Protein AF-A0A7S0QNX7-F1 (afdb_monomer_lite)

pLDDT: mean 70.27, std 17.45, range [34.09, 89.62]

Secondary structure (DSSP, 8-state):
-----------------TT-EEEEEEEEESS--GGGGGSHHHHHHHHHHHHHHHHHHHTS-GGGEEEEEEETTTTEEEEEEEEPHHHHHTTHHHHHHHHHHH-HHHHTTT-HHHHTT-EEEEEEEEEEPPP------PPP---PPP-

Radius of gyration: 21.84 Å; chains: 1; bounding box: 41×68×45 Å

Organism: NCBI:txid1411642

Foldseek 3Di:
DDDDDDDDDDPPCPDPLQWKKKKKKKWFFQQDAVVQCVPVVSVVVVLQLLLVLLCVLLVHDSVQKDFPDFDHPGGITIIMGIDRNVSVVVVSSVVSQVCQQPPVLVSNPVPPVRNSRDRDHMHIDMDTDDRPDDDPPDDDDDDDDDD

Sequence (147 aa):
SWTASPTTAAPTMIPASIDDVAVVSDIRFVGLEFSRLSDPDFEATFRDNFRTAMAAAAGVFEGRVTITRIYEGSVVVTSMVRFAAANDAAGMGADFLAKLNSNPVGIFSSSSALLQYKPIEAFGFTTTAPTAVSPTTAAPTTVSPTT

Structure (mmCIF, N/CA/C/O backbone):
data_AF-A0A7S0QNX7-F1
#
_entry.id   AF-A0A7S0QNX7-F1
#
loop_
_atom_site.group_PDB
_atom_site.id
_atom_site.type_symbol
_atom_site.label_atom_id
_atom_site.label_alt_id
_atom_site.label_comp_id
_atom_site.label_asym_id
_atom_site.label_entity_id
_atom_site.label_seq_id
_atom_site.pdbx_PDB_ins_code
_atom_site.Cartn_x
_atom_site.Cartn_y
_atom_site.Cartn_z
_atom_site.occupancy
_atom_site.B_iso_or_equiv
_atom_site.auth_seq_id
_atom_site.auth_comp_id
_atom_site.auth_asym_id
_atom_site.auth_atom_id
_atom_site.pdbx_PDB_model_num
ATOM 1 N N . SER A 1 1 ? 24.310 51.890 -14.823 1.00 41.31 1 SER A N 1
ATOM 2 C CA . SER A 1 1 ? 23.013 51.437 -15.365 1.00 41.31 1 SER A CA 1
ATOM 3 C C . SER A 1 1 ? 23.070 49.927 -15.521 1.00 41.31 1 SER A C 1
ATOM 5 O O . SER A 1 1 ? 23.801 49.446 -16.372 1.00 41.31 1 SER A O 1
ATOM 7 N N . TRP A 1 2 ? 22.410 49.178 -14.636 1.00 38.53 2 TRP A N 1
ATOM 8 C CA . TRP A 1 2 ? 22.350 47.710 -14.680 1.00 38.53 2 TRP A CA 1
ATOM 9 C C . TRP A 1 2 ? 20.984 47.301 -15.238 1.00 38.53 2 TRP A C 1
ATOM 11 O O . TRP A 1 2 ? 19.968 47.513 -14.583 1.00 38.53 2 TRP A O 1
ATOM 21 N N . THR A 1 3 ? 20.947 46.762 -16.453 1.00 46.06 3 THR A N 1
ATOM 22 C CA . THR A 1 3 ? 19.748 46.155 -17.043 1.00 46.06 3 THR A CA 1
ATOM 23 C C . THR A 1 3 ? 19.737 44.669 -16.694 1.00 46.06 3 THR A C 1
ATOM 25 O O . THR A 1 3 ? 20.564 43.902 -17.182 1.00 46.06 3 THR A O 1
ATOM 28 N N . ALA A 1 4 ? 18.818 44.259 -15.817 1.00 44.59 4 ALA A N 1
ATOM 29 C CA . ALA A 1 4 ? 18.571 42.850 -15.533 1.00 44.59 4 ALA A CA 1
ATOM 30 C C . ALA A 1 4 ? 17.948 42.185 -16.772 1.00 44.59 4 ALA A C 1
ATOM 32 O O . ALA A 1 4 ? 16.943 42.663 -17.297 1.00 44.59 4 ALA A O 1
ATOM 33 N N . SER A 1 5 ? 18.558 41.101 -17.254 1.00 46.69 5 SER A N 1
ATOM 34 C CA . SER A 1 5 ? 17.969 40.271 -18.310 1.00 46.69 5 SER A CA 1
ATOM 35 C C . SER A 1 5 ? 16.759 39.512 -17.751 1.00 46.69 5 SER A C 1
ATOM 37 O O . SER A 1 5 ? 16.836 39.033 -16.617 1.00 46.69 5 SER A O 1
ATOM 39 N N . PRO A 1 6 ? 15.651 39.371 -18.499 1.00 45.19 6 PRO A N 1
ATOM 40 C CA . PRO A 1 6 ? 14.529 38.560 -18.052 1.00 45.19 6 PRO A CA 1
ATOM 41 C C . PRO A 1 6 ? 14.950 37.085 -18.013 1.00 45.19 6 PRO A C 1
ATOM 43 O O . PRO A 1 6 ? 15.157 36.452 -19.049 1.00 45.19 6 PRO A O 1
ATOM 46 N N . THR A 1 7 ? 15.085 36.525 -16.811 1.00 46.59 7 THR A N 1
ATOM 47 C CA . THR A 1 7 ? 15.240 35.079 -16.633 1.00 46.59 7 THR A CA 1
ATOM 48 C C . THR A 1 7 ? 13.920 34.419 -17.010 1.00 46.59 7 THR A C 1
ATOM 50 O O . THR A 1 7 ? 12.925 34.546 -16.300 1.00 46.59 7 THR A O 1
ATOM 53 N N . THR A 1 8 ? 13.902 33.719 -18.143 1.00 46.97 8 THR A N 1
ATOM 54 C CA . THR A 1 8 ? 12.795 32.825 -18.492 1.00 46.97 8 THR A CA 1
ATOM 55 C C . THR A 1 8 ? 12.782 31.699 -17.464 1.00 46.97 8 THR A C 1
ATOM 57 O O . THR A 1 8 ? 13.751 30.946 -17.366 1.00 46.97 8 THR A O 1
ATOM 60 N N . ALA A 1 9 ? 11.718 31.600 -16.663 1.00 47.00 9 ALA A N 1
ATOM 61 C CA . ALA A 1 9 ? 11.513 30.440 -15.807 1.00 47.00 9 ALA A CA 1
ATOM 62 C C . ALA A 1 9 ? 11.418 29.209 -16.716 1.00 47.00 9 ALA A C 1
ATOM 64 O O . ALA A 1 9 ? 10.524 29.127 -17.560 1.00 47.00 9 ALA A O 1
ATOM 65 N N . ALA A 1 10 ? 12.371 28.284 -16.587 1.00 40.75 10 ALA A N 1
ATOM 66 C CA . ALA A 1 10 ? 12.286 27.005 -17.271 1.00 40.75 10 ALA A CA 1
ATOM 67 C C . ALA A 1 10 ? 10.950 26.349 -16.885 1.00 40.75 10 ALA A C 1
ATOM 69 O O . ALA A 1 10 ? 10.590 26.391 -15.702 1.00 40.75 10 ALA A O 1
ATOM 70 N N . PRO A 1 11 ? 10.199 25.771 -17.839 1.00 41.56 11 PRO A N 1
ATOM 71 C CA . PRO A 1 11 ? 8.987 25.047 -17.500 1.00 41.56 11 PRO A CA 1
ATOM 72 C C . PRO A 1 11 ? 9.353 23.993 -16.459 1.00 41.56 11 PRO A C 1
ATOM 74 O O . PRO A 1 11 ? 10.237 23.163 -16.683 1.00 41.56 11 PRO A O 1
ATOM 77 N N . THR A 1 12 ? 8.713 24.055 -15.291 1.00 39.38 12 THR A N 1
ATOM 78 C CA . THR A 1 12 ? 8.809 22.981 -14.311 1.00 39.38 12 THR A CA 1
ATOM 79 C C . THR A 1 12 ? 8.181 21.764 -14.964 1.00 39.38 12 THR A C 1
ATOM 81 O O . THR A 1 12 ? 6.962 21.660 -15.081 1.00 39.38 12 THR A O 1
ATOM 84 N N . MET A 1 13 ? 9.033 20.879 -15.470 1.00 34.09 13 MET A N 1
ATOM 85 C CA . MET A 1 13 ? 8.628 19.585 -15.977 1.00 34.09 13 MET A CA 1
ATOM 86 C C . MET A 1 13 ? 8.060 18.826 -14.779 1.00 34.09 13 MET A C 1
ATOM 88 O O . MET A 1 13 ? 8.807 18.316 -13.950 1.00 34.09 13 MET A O 1
ATOM 92 N N . ILE A 1 14 ? 6.736 18.822 -14.634 1.00 40.97 14 ILE A N 1
ATOM 93 C CA . ILE A 1 14 ? 6.058 17.840 -13.796 1.00 40.97 14 ILE A CA 1
ATOM 94 C C . ILE A 1 14 ? 6.121 16.563 -14.632 1.00 40.97 14 ILE A C 1
ATOM 96 O O . ILE A 1 14 ? 5.484 16.534 -15.689 1.00 40.97 14 ILE A O 1
ATOM 100 N N . PRO A 1 15 ? 6.914 15.541 -14.263 1.00 38.31 15 PRO A N 1
ATOM 101 C CA . PRO A 1 15 ? 6.904 14.307 -15.021 1.00 38.31 15 PRO A CA 1
ATOM 102 C C . PRO A 1 15 ? 5.501 13.710 -14.909 1.00 38.31 15 PRO A C 1
ATOM 104 O O . PRO A 1 15 ? 5.095 13.211 -13.860 1.00 38.31 15 PRO A O 1
ATOM 107 N N . ALA A 1 16 ? 4.745 13.770 -16.003 1.00 43.62 16 ALA A N 1
ATOM 108 C CA . ALA A 1 16 ? 3.693 12.805 -16.233 1.00 43.62 16 ALA A CA 1
ATOM 109 C C . ALA A 1 16 ? 4.397 11.440 -16.280 1.00 43.62 16 ALA A C 1
ATOM 111 O O . ALA A 1 16 ? 5.204 11.198 -17.175 1.00 43.62 16 ALA A O 1
ATOM 112 N N . SER A 1 17 ? 4.188 10.577 -15.284 1.00 45.25 17 SER A N 1
ATOM 113 C CA . SER A 1 17 ? 4.671 9.193 -15.374 1.00 45.25 17 SER A CA 1
ATOM 114 C C . SER A 1 17 ? 3.754 8.493 -16.381 1.00 45.25 17 SER A C 1
ATOM 116 O O . SER A 1 17 ? 2.614 8.171 -16.057 1.00 45.25 17 SER A O 1
ATOM 118 N N . ILE A 1 18 ? 4.211 8.413 -17.634 1.00 48.31 18 ILE A N 1
ATOM 119 C CA . ILE A 1 18 ? 3.401 8.109 -18.827 1.00 48.31 18 ILE A CA 1
ATOM 120 C C . ILE A 1 18 ? 3.109 6.610 -19.016 1.00 48.31 18 ILE A C 1
ATOM 122 O O . ILE A 1 18 ? 2.217 6.284 -19.785 1.00 48.31 18 ILE A O 1
ATOM 126 N N . ASP A 1 19 ? 3.724 5.699 -18.262 1.00 55.31 19 ASP A N 1
ATOM 127 C CA . ASP A 1 19 ? 3.586 4.251 -18.508 1.00 55.31 19 ASP A CA 1
ATOM 128 C C . ASP A 1 19 ? 3.590 3.426 -17.205 1.00 55.31 19 ASP A C 1
ATOM 130 O O . ASP A 1 19 ? 4.181 2.349 -17.126 1.00 55.31 19 ASP A O 1
ATOM 134 N N . ASP A 1 20 ? 2.986 3.942 -16.133 1.00 67.56 20 ASP A N 1
ATOM 135 C CA . ASP A 1 20 ? 2.915 3.187 -14.880 1.00 67.56 20 ASP A CA 1
ATOM 136 C C . ASP A 1 20 ? 1.804 2.125 -14.941 1.00 67.56 20 ASP A C 1
ATOM 138 O O . ASP A 1 20 ? 0.633 2.443 -15.177 1.00 67.56 20 ASP A O 1
ATOM 142 N N . VAL A 1 21 ? 2.149 0.870 -14.647 1.00 78.44 21 VAL A N 1
ATOM 143 C CA . VAL A 1 21 ? 1.159 -0.182 -14.383 1.00 78.44 21 VAL A CA 1
ATOM 144 C C . VAL A 1 21 ? 0.757 -0.118 -12.919 1.00 78.44 21 VAL A C 1
ATOM 146 O O . VAL A 1 21 ? 1.600 -0.019 -12.025 1.00 78.44 21 VAL A O 1
ATOM 149 N N . ALA A 1 22 ? -0.545 -0.142 -12.660 1.00 83.94 22 ALA A N 1
ATOM 150 C CA . ALA A 1 22 ? -1.084 -0.100 -11.314 1.00 83.94 22 ALA A CA 1
ATOM 151 C C . ALA A 1 22 ? -1.640 -1.470 -10.929 1.00 83.94 22 ALA A C 1
ATOM 153 O O . ALA A 1 22 ? -2.449 -2.047 -11.649 1.00 83.94 22 ALA A O 1
ATOM 154 N N . VAL A 1 23 ? -1.253 -1.972 -9.759 1.00 84.50 23 VAL A N 1
ATOM 155 C CA . VAL A 1 23 ? -1.944 -3.090 -9.111 1.00 84.50 23 VAL A CA 1
ATOM 156 C C . VAL A 1 23 ? -2.855 -2.496 -8.050 1.00 84.50 23 VAL A C 1
ATOM 158 O O . VAL A 1 23 ? -2.382 -1.910 -7.075 1.00 84.50 23 VAL A O 1
ATOM 161 N N . VAL A 1 24 ? -4.163 -2.611 -8.265 1.00 85.56 24 VAL A N 1
ATOM 162 C CA . VAL A 1 24 ? -5.181 -2.244 -7.279 1.00 85.56 24 VAL A CA 1
ATOM 163 C C . VAL A 1 24 ? -5.476 -3.475 -6.442 1.00 85.56 24 VAL A C 1
ATOM 165 O O . VAL A 1 24 ? -5.637 -4.559 -6.999 1.00 85.56 24 VAL A O 1
ATOM 168 N N . SER A 1 25 ? -5.533 -3.319 -5.124 1.00 86.12 25 SER A N 1
ATOM 169 C CA . SER A 1 25 ? -5.834 -4.405 -4.202 1.00 86.12 25 SER A CA 1
ATOM 170 C C . SER A 1 25 ? -6.863 -4.016 -3.151 1.00 86.12 25 SER A C 1
ATOM 172 O O . SER A 1 25 ? -6.820 -2.912 -2.614 1.00 86.12 25 SER A O 1
ATOM 174 N N . ASP A 1 26 ? -7.743 -4.958 -2.824 1.00 87.56 26 ASP A N 1
ATOM 175 C CA . ASP A 1 26 ? -8.611 -4.911 -1.650 1.00 87.56 26 ASP A CA 1
ATOM 176 C C . ASP A 1 26 ? -8.106 -5.925 -0.631 1.00 87.56 26 ASP A C 1
ATOM 178 O O . ASP A 1 26 ? -8.089 -7.121 -0.915 1.00 87.56 26 ASP A O 1
A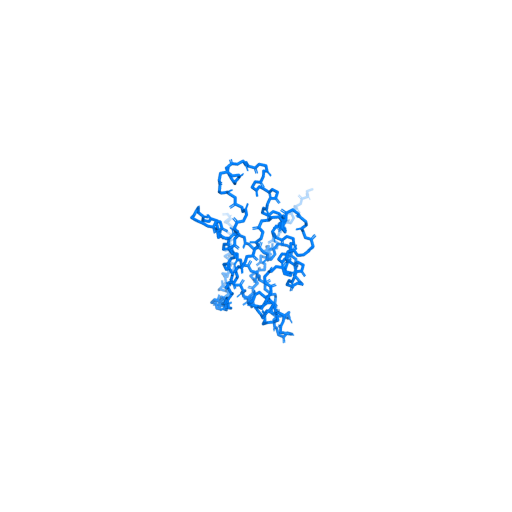TOM 182 N N . ILE A 1 27 ? -7.678 -5.452 0.542 1.00 86.31 27 ILE A N 1
ATOM 183 C CA . ILE A 1 27 ? -7.115 -6.290 1.609 1.00 86.31 27 ILE A CA 1
ATOM 184 C C . ILE A 1 27 ? -8.028 -6.239 2.827 1.00 86.31 27 ILE A C 1
ATOM 186 O O . ILE A 1 27 ? -8.258 -5.172 3.396 1.00 86.31 27 ILE A O 1
ATOM 190 N N . ARG A 1 28 ? -8.528 -7.399 3.249 1.00 84.50 28 ARG A N 1
ATOM 191 C CA . ARG A 1 28 ? -9.420 -7.540 4.399 1.00 84.50 28 ARG A CA 1
ATOM 192 C C . ARG A 1 28 ? -8.643 -7.854 5.673 1.00 84.50 28 ARG A C 1
ATOM 194 O O . ARG A 1 28 ? -7.973 -8.885 5.756 1.00 84.50 28 ARG A O 1
ATOM 201 N N . PHE A 1 29 ? -8.823 -7.019 6.691 1.00 83.31 29 PHE A N 1
ATOM 202 C CA . PHE A 1 29 ? -8.295 -7.217 8.038 1.00 83.31 29 PHE A 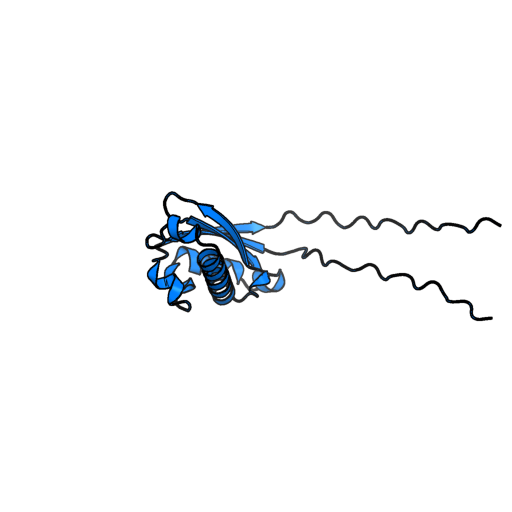CA 1
ATOM 203 C C . PHE A 1 29 ? -9.428 -7.624 8.979 1.00 83.31 29 PHE A C 1
ATOM 205 O O . PHE A 1 29 ? -10.443 -6.940 9.071 1.00 83.31 29 PHE A O 1
ATOM 212 N N . VAL A 1 30 ? -9.265 -8.738 9.691 1.00 77.38 30 VAL A N 1
ATOM 213 C CA . VAL A 1 30 ? -10.317 -9.259 10.590 1.00 77.38 30 VAL A CA 1
ATOM 214 C C . VAL A 1 30 ? -10.069 -8.925 12.053 1.00 77.38 30 VAL A C 1
ATOM 216 O O . VAL A 1 30 ? -11.016 -8.857 12.825 1.00 77.38 30 VAL A O 1
ATOM 219 N N . GLY A 1 31 ? -8.818 -8.689 12.447 1.00 74.75 31 GLY A N 1
ATOM 220 C CA . GLY A 1 31 ? -8.495 -8.235 13.802 1.00 74.75 31 GLY A CA 1
ATOM 221 C C . GLY A 1 31 ? -8.564 -6.716 13.980 1.00 74.75 31 GLY A C 1
ATOM 222 O O . GLY A 1 31 ? -8.393 -6.237 15.098 1.00 74.75 31 GLY A O 1
ATOM 223 N N . LEU A 1 32 ? -8.748 -5.956 12.897 1.00 78.50 32 LEU A N 1
ATOM 224 C CA . LEU A 1 32 ? -8.794 -4.497 12.933 1.00 78.50 32 LEU A CA 1
ATOM 225 C C . LEU A 1 32 ? -10.235 -4.030 13.129 1.00 78.50 32 LEU A C 1
ATOM 227 O O . LEU A 1 32 ? -11.099 -4.312 12.304 1.00 78.50 32 LEU A O 1
ATOM 231 N N . GLU A 1 33 ? -10.487 -3.304 14.212 1.00 79.31 33 GLU A N 1
ATOM 232 C CA . GLU A 1 33 ? -11.779 -2.668 14.463 1.00 79.31 33 GLU A CA 1
ATOM 233 C C . GLU A 1 33 ? -11.800 -1.262 13.862 1.00 79.31 33 GLU A C 1
ATOM 235 O O . GLU A 1 33 ? -10.869 -0.479 14.062 1.00 79.31 33 GLU A O 1
ATOM 240 N N . PHE A 1 34 ? -12.877 -0.913 13.158 1.00 72.38 34 PHE A N 1
ATOM 241 C CA . PHE A 1 34 ? -13.003 0.403 12.527 1.00 72.38 34 PHE A CA 1
ATOM 242 C C . PHE A 1 34 ? -13.022 1.550 13.547 1.00 72.38 34 PHE A C 1
ATOM 244 O O . PHE A 1 34 ? -12.478 2.619 13.291 1.00 72.38 34 PHE A O 1
ATOM 251 N N . SER A 1 35 ? -13.548 1.305 14.748 1.00 78.50 35 SER A N 1
ATOM 252 C CA . SER A 1 35 ? -13.497 2.240 15.877 1.00 78.50 35 SER A CA 1
ATOM 253 C C . SER A 1 35 ? -12.071 2.670 16.235 1.00 78.50 35 SER A C 1
ATOM 255 O O . SER A 1 35 ? -11.875 3.807 16.647 1.00 78.50 35 SER A O 1
ATOM 257 N N . ARG A 1 36 ? -11.052 1.828 16.025 1.00 76.88 36 ARG A N 1
ATOM 258 C CA . ARG A 1 36 ? -9.650 2.226 16.236 1.00 76.88 36 ARG A CA 1
ATOM 259 C C . ARG A 1 36 ? -9.146 3.198 15.180 1.00 76.88 36 ARG A C 1
ATOM 261 O O . ARG A 1 36 ? -8.327 4.045 15.496 1.00 76.88 36 ARG A O 1
ATOM 268 N N . LEU A 1 37 ? -9.657 3.114 13.953 1.00 80.25 37 LEU A N 1
ATOM 269 C CA . LEU A 1 37 ? -9.332 4.057 12.880 1.00 80.25 37 LEU A CA 1
ATOM 270 C C . LEU A 1 37 ? -9.984 5.433 13.081 1.00 80.25 37 LEU A C 1
ATOM 272 O O . LEU A 1 37 ? -9.675 6.350 12.334 1.00 80.25 37 LEU A O 1
ATOM 276 N N . SER A 1 38 ? -10.864 5.589 14.078 1.00 81.06 38 SER A N 1
ATOM 277 C CA . SER A 1 38 ? -11.356 6.910 14.492 1.00 81.06 38 SER A CA 1
ATOM 278 C C . SER A 1 38 ? -10.336 7.701 15.322 1.00 81.06 38 SER A C 1
ATOM 280 O O . SER A 1 38 ? -10.476 8.916 15.454 1.00 81.06 38 SER A O 1
ATOM 282 N N . ASP A 1 39 ? -9.303 7.034 15.851 1.00 85.19 39 ASP A N 1
ATOM 283 C CA . ASP A 1 39 ? -8.150 7.681 16.470 1.00 85.19 39 ASP A CA 1
ATOM 284 C C . ASP A 1 39 ? -7.169 8.113 15.360 1.00 85.19 39 ASP A C 1
ATOM 286 O O . ASP A 1 39 ? -6.648 7.255 14.637 1.00 85.19 39 ASP A O 1
ATOM 290 N N . PRO A 1 40 ? -6.908 9.424 15.199 1.00 83.56 40 PRO A N 1
ATOM 291 C CA . PRO A 1 40 ? -6.084 9.935 14.109 1.00 83.56 40 PRO A CA 1
ATOM 292 C C . PRO A 1 40 ? -4.616 9.500 14.204 1.00 83.56 40 PRO A C 1
ATOM 294 O O . PRO A 1 40 ? -3.981 9.288 13.168 1.00 83.56 40 PRO A O 1
ATOM 297 N N . ASP A 1 41 ? -4.076 9.327 15.414 1.00 87.81 41 ASP A N 1
ATOM 298 C CA . ASP A 1 41 ? -2.683 8.913 15.610 1.00 87.81 41 ASP A CA 1
ATOM 299 C C . ASP A 1 41 ? -2.518 7.439 15.234 1.00 87.81 41 ASP A C 1
ATOM 301 O O . ASP A 1 41 ? -1.553 7.036 14.568 1.00 87.81 41 ASP A O 1
ATOM 305 N N . PHE A 1 42 ? -3.510 6.629 15.607 1.00 86.12 42 PHE A N 1
ATOM 306 C CA . PHE A 1 42 ? -3.581 5.240 15.189 1.00 86.12 42 PHE A CA 1
ATOM 307 C C . PHE A 1 42 ? -3.766 5.111 13.675 1.00 86.12 42 PHE A C 1
ATOM 309 O O . PHE A 1 42 ? -3.046 4.336 13.044 1.00 86.12 42 PHE A O 1
ATOM 316 N N . GLU A 1 43 ? -4.705 5.853 13.078 1.00 85.25 43 GLU A N 1
ATOM 317 C CA . GLU A 1 43 ? -4.977 5.798 11.640 1.00 85.25 43 GLU A CA 1
ATOM 318 C C . GLU A 1 43 ? -3.734 6.178 10.827 1.00 85.25 43 GLU A C 1
ATOM 320 O O . GLU A 1 43 ? -3.377 5.468 9.882 1.00 85.25 43 GLU A O 1
ATOM 325 N N . ALA A 1 44 ? -3.038 7.253 11.209 1.00 85.75 44 ALA A N 1
ATOM 326 C CA . ALA A 1 44 ? -1.800 7.672 10.559 1.00 85.75 44 ALA A CA 1
ATOM 327 C C . ALA A 1 44 ? -0.732 6.572 10.640 1.00 85.75 44 ALA A C 1
ATOM 329 O O . ALA A 1 44 ? -0.202 6.135 9.616 1.00 85.75 44 ALA A O 1
ATOM 330 N N . THR A 1 45 ? -0.504 6.040 11.843 1.00 87.19 45 THR A N 1
ATOM 331 C CA . THR A 1 45 ? 0.460 4.957 12.077 1.00 87.19 45 THR A CA 1
ATOM 332 C C . THR A 1 45 ? 0.104 3.697 11.286 1.00 87.19 45 THR A C 1
ATOM 334 O O . THR A 1 45 ? 0.978 3.032 10.728 1.00 87.19 45 THR A O 1
ATOM 337 N N . PHE A 1 46 ? -1.181 3.350 11.209 1.00 87.56 46 PHE A N 1
ATOM 338 C CA . PHE A 1 46 ? -1.664 2.221 10.424 1.00 87.56 46 PHE A CA 1
ATOM 339 C C . PHE A 1 46 ? -1.392 2.425 8.930 1.00 87.56 46 PHE A C 1
ATOM 341 O O . PHE A 1 46 ? -0.842 1.534 8.281 1.00 87.56 46 PHE A O 1
ATOM 348 N N . ARG A 1 47 ? -1.740 3.599 8.386 1.00 88.06 47 ARG A N 1
ATOM 349 C CA . ARG A 1 47 ? -1.544 3.929 6.968 1.00 88.06 47 ARG A CA 1
ATOM 350 C C . ARG A 1 47 ? -0.073 3.905 6.574 1.00 88.06 47 ARG A C 1
ATOM 352 O O . ARG A 1 47 ? 0.242 3.392 5.502 1.00 88.06 47 ARG A O 1
ATOM 359 N N . ASP A 1 48 ? 0.807 4.417 7.425 1.00 89.44 48 ASP A N 1
ATOM 360 C CA . ASP A 1 48 ? 2.242 4.433 7.151 1.00 89.44 48 ASP A CA 1
ATOM 361 C C . ASP A 1 48 ? 2.822 3.021 7.174 1.00 89.44 48 ASP A C 1
ATOM 363 O O . ASP A 1 48 ? 3.393 2.585 6.177 1.00 89.44 48 ASP A O 1
ATOM 367 N N . ASN A 1 49 ? 2.543 2.238 8.222 1.00 88.56 49 ASN A N 1
ATOM 368 C CA . ASN A 1 49 ? 2.957 0.832 8.272 1.00 88.56 49 ASN A CA 1
ATOM 369 C C . ASN A 1 49 ? 2.434 0.029 7.071 1.00 88.56 49 ASN A C 1
ATOM 371 O O . ASN A 1 49 ? 3.144 -0.823 6.530 1.00 88.56 49 ASN A O 1
ATOM 375 N N . PHE A 1 50 ? 1.194 0.290 6.645 1.00 89.62 50 PHE A N 1
ATOM 376 C CA . PHE A 1 50 ? 0.591 -0.378 5.495 1.00 89.62 50 PHE A CA 1
ATOM 377 C C . PHE A 1 50 ? 1.337 -0.025 4.205 1.00 89.62 50 PHE A C 1
ATOM 379 O O . PHE A 1 50 ? 1.676 -0.920 3.428 1.00 89.62 50 PHE A O 1
ATOM 386 N N . ARG A 1 51 ? 1.631 1.263 3.978 1.00 89.44 51 ARG A N 1
ATOM 387 C CA . ARG A 1 51 ? 2.394 1.716 2.806 1.00 89.44 51 ARG A CA 1
ATOM 388 C C . ARG A 1 51 ? 3.793 1.116 2.784 1.00 89.44 51 ARG A C 1
ATOM 390 O O . ARG A 1 51 ? 4.180 0.594 1.743 1.00 89.44 51 ARG A O 1
ATOM 397 N N . THR A 1 52 ? 4.506 1.129 3.909 1.00 88.62 52 THR A N 1
ATOM 398 C CA . THR A 1 52 ? 5.846 0.538 4.033 1.00 88.62 52 THR A CA 1
ATOM 399 C C . THR A 1 52 ? 5.837 -0.948 3.685 1.00 88.62 52 THR A C 1
ATOM 401 O O . THR A 1 52 ? 6.645 -1.398 2.872 1.00 88.62 52 THR A O 1
ATOM 404 N N . ALA A 1 53 ? 4.895 -1.717 4.240 1.00 88.25 53 ALA A N 1
ATOM 405 C CA . ALA A 1 53 ? 4.788 -3.152 3.974 1.00 88.25 53 ALA A CA 1
ATOM 406 C C . ALA A 1 53 ? 4.481 -3.449 2.495 1.00 88.25 53 ALA A C 1
ATOM 408 O O . ALA A 1 53 ? 5.156 -4.265 1.866 1.00 88.25 53 ALA A O 1
ATOM 409 N N . MET A 1 54 ? 3.513 -2.737 1.912 1.00 87.81 54 MET A N 1
ATOM 410 C CA . MET A 1 54 ? 3.139 -2.889 0.502 1.00 87.81 54 MET A CA 1
ATOM 411 C C . MET A 1 54 ? 4.279 -2.499 -0.443 1.00 87.81 54 MET A C 1
ATOM 413 O O . MET A 1 54 ? 4.549 -3.210 -1.408 1.00 87.81 54 MET A O 1
ATOM 417 N N . ALA A 1 55 ? 4.973 -1.399 -0.150 1.00 86.62 55 ALA A N 1
ATOM 418 C CA . ALA A 1 55 ? 6.108 -0.921 -0.930 1.00 86.62 55 ALA A CA 1
ATOM 419 C C . ALA A 1 55 ? 7.268 -1.923 -0.902 1.00 86.62 55 ALA A C 1
ATOM 421 O O . ALA A 1 55 ? 7.801 -2.279 -1.952 1.00 86.62 55 ALA A O 1
ATOM 422 N N . ALA A 1 56 ? 7.597 -2.446 0.284 1.00 87.44 56 ALA A N 1
ATOM 423 C CA . ALA A 1 56 ? 8.629 -3.461 0.457 1.00 87.44 56 ALA A CA 1
ATOM 424 C C . ALA A 1 56 ? 8.292 -4.764 -0.286 1.00 87.44 56 ALA A C 1
ATOM 426 O O . ALA A 1 56 ? 9.147 -5.318 -0.974 1.00 87.44 56 ALA A O 1
ATOM 427 N N . ALA A 1 57 ? 7.044 -5.236 -0.199 1.00 86.75 57 ALA A N 1
ATOM 428 C CA . ALA A 1 57 ? 6.609 -6.457 -0.876 1.00 86.75 57 ALA A CA 1
ATOM 429 C C . ALA A 1 57 ? 6.593 -6.326 -2.410 1.00 86.75 57 ALA A C 1
ATOM 431 O O . ALA A 1 57 ? 6.892 -7.294 -3.117 1.00 86.75 57 ALA A O 1
ATOM 432 N N . ALA A 1 58 ? 6.259 -5.136 -2.912 1.00 85.25 58 ALA A N 1
ATOM 433 C CA . ALA A 1 58 ? 6.252 -4.804 -4.333 1.00 85.25 58 ALA A CA 1
ATOM 434 C C . ALA A 1 58 ? 7.628 -4.382 -4.880 1.00 85.25 58 ALA A C 1
ATOM 436 O O . ALA A 1 58 ? 7.793 -4.289 -6.093 1.00 85.25 58 ALA A O 1
ATOM 437 N N . GLY A 1 59 ? 8.614 -4.110 -4.018 1.00 85.88 59 GLY A N 1
ATOM 438 C CA . GLY A 1 59 ? 9.922 -3.601 -4.437 1.00 85.88 59 GLY A CA 1
ATOM 439 C C . GLY A 1 59 ? 9.870 -2.183 -5.020 1.00 85.88 59 GLY A C 1
ATOM 440 O O . GLY A 1 59 ? 10.647 -1.855 -5.915 1.00 85.88 59 GLY A O 1
ATOM 441 N N . VAL A 1 60 ? 8.949 -1.340 -4.542 1.00 84.38 60 VAL A N 1
ATOM 442 C CA . VAL A 1 60 ? 8.786 0.056 -4.986 1.00 84.38 60 VAL A CA 1
ATOM 443 C C . VAL A 1 60 ? 8.993 1.037 -3.830 1.00 84.38 60 VAL A C 1
ATOM 445 O O . VAL A 1 60 ? 9.029 0.651 -2.667 1.00 84.38 60 VAL A O 1
ATOM 448 N N . PHE A 1 61 ? 9.113 2.330 -4.135 1.00 83.81 61 PHE A N 1
ATOM 449 C CA . PHE A 1 61 ? 9.126 3.380 -3.111 1.00 83.81 61 PHE A CA 1
ATOM 450 C C . PHE A 1 61 ? 7.750 3.545 -2.456 1.00 83.81 61 PHE A C 1
ATOM 452 O O . PHE A 1 61 ? 6.729 3.445 -3.134 1.00 83.81 61 PHE A O 1
ATOM 459 N N . GLU A 1 62 ? 7.706 3.915 -1.174 1.00 83.44 62 GLU A N 1
ATOM 460 C CA . GLU A 1 62 ? 6.448 4.143 -0.441 1.00 83.44 62 GLU A CA 1
ATOM 461 C C . GLU A 1 62 ? 5.531 5.173 -1.111 1.00 83.44 62 GLU A C 1
ATOM 463 O O . GLU A 1 62 ? 4.318 4.986 -1.153 1.00 83.44 62 GLU A O 1
ATOM 468 N N . GLY A 1 63 ? 6.103 6.209 -1.738 1.00 83.25 63 GLY A N 1
ATOM 469 C CA . GLY A 1 63 ? 5.349 7.210 -2.505 1.00 83.25 63 GLY A CA 1
ATOM 470 C C . GLY A 1 63 ? 4.615 6.659 -3.738 1.00 83.25 63 GLY A C 1
ATOM 471 O O . GLY A 1 63 ? 3.806 7.365 -4.335 1.00 83.25 63 GLY A O 1
ATOM 472 N N . ARG A 1 64 ? 4.871 5.403 -4.129 1.00 83.62 64 ARG A N 1
ATOM 473 C CA . ARG A 1 64 ? 4.142 4.683 -5.186 1.00 83.62 64 ARG A CA 1
ATOM 474 C C . ARG A 1 64 ? 2.947 3.886 -4.650 1.00 83.62 64 ARG A C 1
ATOM 476 O O . ARG A 1 64 ? 2.220 3.302 -5.452 1.00 83.62 64 ARG A O 1
ATOM 483 N N . VAL A 1 65 ? 2.729 3.870 -3.333 1.00 86.75 65 VAL A N 1
ATOM 484 C CA . VAL A 1 65 ? 1.603 3.196 -2.679 1.00 86.75 65 VAL A CA 1
ATOM 485 C C . VAL A 1 65 ? 0.577 4.224 -2.218 1.00 86.75 65 VAL A C 1
ATOM 487 O O . VAL A 1 65 ? 0.864 5.127 -1.436 1.00 86.75 65 VAL A O 1
ATOM 490 N N . THR A 1 66 ? -0.661 4.077 -2.676 1.00 88.00 66 THR A N 1
ATOM 491 C CA . THR A 1 66 ? -1.786 4.923 -2.266 1.00 88.00 66 THR A CA 1
ATOM 492 C C . THR A 1 66 ? -2.854 4.075 -1.594 1.00 88.00 66 THR A C 1
ATOM 494 O O . THR A 1 66 ? -3.254 3.050 -2.134 1.00 88.00 66 THR A O 1
ATOM 497 N N . ILE A 1 67 ? -3.342 4.509 -0.431 1.00 87.31 67 ILE A N 1
ATOM 498 C CA . ILE A 1 67 ? -4.537 3.936 0.201 1.00 87.31 67 ILE A CA 1
ATOM 499 C C . ILE A 1 67 ? -5.730 4.752 -0.281 1.00 87.31 67 ILE A C 1
ATOM 501 O O . ILE A 1 67 ? -5.841 5.934 0.046 1.00 87.31 67 ILE A O 1
ATOM 505 N N . THR A 1 68 ? -6.599 4.125 -1.064 1.00 85.44 68 THR A N 1
ATOM 506 C CA . THR A 1 68 ? -7.749 4.780 -1.692 1.00 85.44 68 THR A CA 1
ATOM 507 C C . THR A 1 68 ? -8.925 4.867 -0.731 1.00 85.44 68 THR A C 1
ATOM 509 O O . THR A 1 68 ? -9.591 5.900 -0.665 1.00 85.44 68 THR A O 1
ATOM 512 N N . ARG A 1 69 ? -9.205 3.795 0.022 1.00 82.81 69 ARG A N 1
ATOM 513 C CA . ARG A 1 69 ? -10.346 3.763 0.945 1.00 82.81 69 ARG A CA 1
ATOM 514 C C . ARG A 1 69 ? -10.176 2.721 2.046 1.00 82.81 69 ARG A C 1
ATOM 516 O O . ARG A 1 69 ? -9.502 1.717 1.843 1.00 82.81 69 ARG A O 1
ATOM 523 N N . ILE A 1 70 ? -10.823 2.970 3.186 1.00 84.12 70 ILE A N 1
ATOM 524 C CA . ILE A 1 70 ? -10.983 2.012 4.281 1.00 84.12 70 ILE A CA 1
ATOM 525 C C . ILE A 1 70 ? -12.482 1.890 4.609 1.00 84.12 70 ILE A C 1
ATOM 527 O O . ILE A 1 70 ? -13.143 2.914 4.773 1.00 84.12 70 ILE A O 1
ATOM 531 N N . TYR A 1 71 ? -13.029 0.669 4.652 1.00 79.44 71 TYR A N 1
ATOM 532 C CA . TYR A 1 71 ? -14.467 0.398 4.853 1.00 79.44 71 TYR A CA 1
ATOM 533 C C . TYR A 1 71 ? -14.791 -0.196 6.237 1.00 79.44 71 TYR A C 1
ATOM 535 O O . TYR A 1 71 ? -14.021 -0.989 6.767 1.00 79.44 71 TYR A O 1
ATOM 543 N N . GLU A 1 72 ? -15.974 0.114 6.780 1.00 64.25 72 GLU A N 1
ATOM 544 C CA . GLU A 1 72 ? -16.368 -0.131 8.184 1.00 64.25 72 GLU A CA 1
ATOM 545 C C . GLU A 1 72 ? -16.909 -1.549 8.497 1.00 64.25 72 GLU A C 1
ATOM 547 O O . GLU A 1 72 ? -16.849 -1.992 9.638 1.00 64.25 72 GLU A O 1
ATOM 552 N N . GLY A 1 73 ? -17.363 -2.330 7.507 1.00 57.94 73 GLY A N 1
ATOM 553 C CA . GLY A 1 73 ? -18.018 -3.631 7.756 1.00 57.94 73 GLY A CA 1
ATOM 554 C C . GLY A 1 73 ? -17.094 -4.832 8.036 1.00 57.94 73 GLY A C 1
ATOM 555 O O . GLY A 1 73 ? -17.550 -5.852 8.550 1.00 57.94 73 GLY A O 1
ATOM 556 N N . SER A 1 74 ? -15.814 -4.758 7.655 1.00 58.91 74 SER A N 1
ATOM 557 C CA . SER A 1 74 ? -14.788 -5.810 7.829 1.00 58.91 74 SER A CA 1
ATOM 558 C C . SER A 1 74 ? -13.422 -5.250 7.425 1.00 58.91 74 SER A C 1
ATOM 560 O O . SER A 1 74 ? -12.887 -5.699 6.422 1.00 58.91 74 SER A O 1
ATOM 562 N N . VAL A 1 75 ? -12.951 -4.195 8.100 1.00 72.12 75 VAL A N 1
ATOM 563 C CA . VAL A 1 75 ? -11.843 -3.300 7.694 1.00 72.12 75 VAL A CA 1
ATOM 564 C C . VAL A 1 75 ? -11.121 -3.723 6.414 1.00 72.12 75 VAL A C 1
ATOM 566 O O . VAL A 1 75 ? -10.084 -4.388 6.423 1.00 72.12 75 VAL A O 1
ATOM 569 N N . VAL A 1 76 ? -11.752 -3.379 5.290 1.00 82.88 76 VAL A N 1
ATOM 570 C CA . VAL A 1 76 ? -11.212 -3.612 3.955 1.00 82.88 76 VAL A CA 1
ATOM 571 C C . VAL A 1 76 ? -10.455 -2.357 3.581 1.00 82.88 76 VAL A C 1
ATOM 573 O O . VAL A 1 76 ? -11.021 -1.263 3.616 1.00 82.88 76 VAL A O 1
ATOM 576 N N . VAL A 1 77 ? -9.184 -2.517 3.238 1.00 85.94 77 VAL A N 1
ATOM 577 C CA . VAL A 1 77 ? -8.322 -1.443 2.763 1.00 85.94 77 VAL A CA 1
ATOM 578 C C . VAL A 1 77 ? -8.145 -1.612 1.265 1.00 85.94 77 VAL A C 1
ATOM 580 O O . VAL A 1 77 ? -7.490 -2.552 0.816 1.00 85.94 77 VAL A O 1
ATOM 583 N N . THR A 1 78 ? -8.713 -0.685 0.501 1.00 85.50 78 THR A N 1
ATOM 584 C CA . THR A 1 78 ? -8.436 -0.560 -0.929 1.00 85.50 78 THR A CA 1
ATOM 585 C C . THR A 1 78 ? -7.162 0.246 -1.106 1.00 85.50 78 THR A C 1
ATOM 587 O O . THR A 1 78 ? -7.059 1.381 -0.626 1.00 85.50 78 THR A O 1
ATOM 590 N N . SER A 1 79 ? -6.203 -0.299 -1.840 1.00 86.31 79 SER A N 1
ATOM 591 C CA . SER A 1 79 ? -4.932 0.352 -2.125 1.00 86.31 79 SER A CA 1
ATOM 592 C C . SER A 1 79 ? -4.503 0.171 -3.575 1.00 86.31 79 SER A C 1
ATOM 594 O O . SER A 1 79 ? -5.039 -0.657 -4.304 1.00 86.31 79 SER A O 1
ATOM 596 N N . MET A 1 80 ? -3.552 0.986 -4.008 1.00 88.00 80 MET A N 1
ATOM 597 C CA . MET A 1 80 ? -2.980 0.954 -5.344 1.00 88.00 80 MET A CA 1
ATOM 598 C C . MET A 1 80 ? -1.465 1.072 -5.235 1.00 88.00 80 MET A C 1
ATOM 600 O O . MET A 1 80 ? -0.962 2.013 -4.618 1.00 88.00 80 MET A O 1
ATOM 604 N N . VAL A 1 81 ? -0.750 0.151 -5.874 1.00 87.75 81 VAL A N 1
ATOM 605 C CA . VAL A 1 81 ? 0.708 0.179 -6.012 1.00 87.75 81 VAL A CA 1
ATOM 606 C C . VAL A 1 81 ? 1.054 0.453 -7.467 1.00 87.75 81 VAL A C 1
ATOM 608 O O . VAL A 1 81 ? 0.608 -0.271 -8.355 1.00 87.75 81 VAL A O 1
ATOM 611 N N . ARG A 1 82 ? 1.827 1.511 -7.720 1.00 87.69 82 ARG A N 1
ATOM 612 C CA . ARG A 1 82 ? 2.258 1.901 -9.068 1.00 87.69 82 ARG A CA 1
ATOM 613 C C . ARG A 1 82 ? 3.673 1.417 -9.356 1.00 87.69 82 ARG A C 1
ATOM 615 O O . ARG A 1 82 ? 4.617 1.784 -8.657 1.00 87.69 82 ARG A O 1
ATOM 622 N N . PHE A 1 83 ? 3.822 0.659 -10.428 1.00 82.38 83 PHE A N 1
ATOM 623 C CA . PHE A 1 83 ? 5.099 0.199 -10.947 1.00 82.38 83 PHE A CA 1
ATOM 624 C C . PHE A 1 83 ? 5.530 1.128 -12.071 1.00 82.38 83 PHE A C 1
ATOM 626 O O . PHE A 1 83 ? 4.742 1.429 -12.961 1.00 82.38 83 PHE A O 1
ATOM 633 N N . ALA A 1 84 ? 6.782 1.582 -12.038 1.00 81.00 84 ALA A N 1
ATOM 634 C CA . ALA A 1 84 ? 7.358 2.257 -13.193 1.00 81.00 84 ALA A CA 1
ATOM 635 C C . ALA A 1 84 ? 7.416 1.280 -14.378 1.00 81.00 84 ALA A C 1
ATOM 637 O O . ALA A 1 84 ? 7.666 0.092 -14.173 1.00 81.00 84 ALA A O 1
ATOM 638 N N . ALA A 1 85 ? 7.272 1.783 -15.604 1.00 74.06 85 ALA A N 1
ATOM 639 C CA . ALA A 1 85 ? 7.273 0.973 -16.826 1.00 74.06 85 ALA A CA 1
ATOM 640 C C . ALA A 1 85 ? 8.436 -0.029 -16.913 1.00 74.06 85 ALA A C 1
ATOM 642 O O . ALA A 1 85 ? 8.247 -1.185 -17.273 1.00 74.06 85 ALA A O 1
ATOM 643 N N . ALA A 1 86 ? 9.644 0.394 -16.523 1.00 73.31 86 ALA A N 1
ATOM 644 C CA . ALA A 1 86 ? 10.829 -0.464 -16.514 1.00 73.31 86 ALA A CA 1
ATOM 645 C C . ALA A 1 86 ? 10.725 -1.634 -15.515 1.00 73.31 86 ALA A C 1
ATOM 647 O O . ALA A 1 86 ? 11.225 -2.722 -15.790 1.00 73.31 86 ALA A O 1
ATOM 648 N N . ASN A 1 87 ? 10.063 -1.423 -14.375 1.00 77.69 87 ASN A N 1
ATOM 649 C CA . ASN A 1 87 ? 9.855 -2.453 -13.357 1.00 77.69 87 ASN A CA 1
ATOM 650 C C . ASN A 1 87 ? 8.761 -3.434 -13.786 1.00 77.69 87 ASN A C 1
ATOM 652 O O . ASN A 1 87 ? 8.879 -4.635 -13.550 1.00 77.69 87 ASN A O 1
ATOM 656 N N . ASP A 1 88 ? 7.706 -2.936 -14.432 1.00 76.94 88 ASP A N 1
ATOM 657 C CA . ASP A 1 88 ? 6.640 -3.801 -14.933 1.00 76.94 88 ASP A CA 1
ATOM 658 C C . ASP A 1 88 ? 7.074 -4.612 -16.161 1.00 76.94 88 ASP A C 1
ATOM 660 O O . ASP A 1 88 ? 6.772 -5.798 -16.248 1.00 76.94 88 ASP A O 1
ATOM 664 N N . ALA A 1 89 ? 7.908 -4.041 -17.037 1.00 69.38 89 ALA A N 1
ATOM 665 C CA . ALA A 1 89 ? 8.560 -4.783 -18.118 1.00 69.38 89 ALA A CA 1
ATOM 666 C C . ALA A 1 89 ? 9.415 -5.960 -17.605 1.00 69.38 89 ALA A C 1
ATOM 668 O O . ALA A 1 89 ? 9.601 -6.945 -18.319 1.00 69.38 89 ALA A O 1
ATOM 669 N N . ALA A 1 90 ? 9.911 -5.880 -16.365 1.00 78.31 90 ALA A N 1
ATOM 670 C CA . ALA A 1 90 ? 10.611 -6.966 -15.682 1.00 78.31 90 ALA A CA 1
ATOM 671 C C . ALA A 1 90 ? 9.671 -7.970 -14.977 1.00 78.31 90 ALA A C 1
ATOM 673 O O . ALA A 1 90 ? 10.153 -8.922 -14.371 1.00 78.31 90 ALA A O 1
ATOM 674 N N . GLY A 1 91 ? 8.350 -7.770 -15.036 1.00 80.75 91 GLY A N 1
ATOM 675 C CA . GLY A 1 91 ? 7.338 -8.644 -14.438 1.00 80.75 91 GLY A CA 1
ATOM 676 C C . GLY A 1 91 ? 7.002 -8.347 -12.974 1.00 80.75 91 GLY A C 1
ATOM 677 O O . GLY A 1 91 ? 6.210 -9.076 -12.381 1.00 80.75 91 GLY A O 1
ATOM 678 N N . MET A 1 92 ? 7.537 -7.271 -12.379 1.00 84.25 92 MET A N 1
ATOM 679 C CA . MET A 1 92 ? 7.356 -6.999 -10.943 1.00 84.25 92 MET A CA 1
ATOM 680 C C . MET A 1 92 ? 5.889 -6.797 -10.541 1.00 84.25 92 MET A C 1
ATOM 682 O O . MET A 1 92 ? 5.495 -7.226 -9.456 1.00 84.25 92 MET A O 1
ATOM 686 N N . GLY A 1 93 ? 5.070 -6.176 -11.399 1.00 83.69 93 GLY A N 1
ATOM 687 C CA . GLY A 1 93 ? 3.640 -6.003 -11.142 1.00 83.69 93 GLY A CA 1
ATOM 688 C C . GLY A 1 93 ? 2.895 -7.338 -11.097 1.00 83.69 93 GLY A C 1
ATOM 689 O O . GLY A 1 93 ? 2.119 -7.588 -10.173 1.00 83.69 93 GLY A O 1
ATOM 690 N N . ALA A 1 94 ? 3.185 -8.230 -12.049 1.00 83.00 94 ALA A N 1
ATOM 691 C CA . ALA A 1 94 ? 2.613 -9.574 -12.103 1.00 83.00 94 ALA A CA 1
ATOM 692 C C . ALA A 1 94 ? 3.065 -10.443 -10.916 1.00 83.00 94 ALA A C 1
ATOM 694 O O . ALA A 1 94 ? 2.238 -11.111 -10.294 1.00 83.00 94 ALA A O 1
ATOM 695 N N . ASP A 1 95 ? 4.345 -10.377 -10.545 1.00 86.06 95 ASP A N 1
ATOM 696 C CA . ASP A 1 95 ? 4.890 -11.084 -9.382 1.00 86.06 95 ASP A CA 1
ATOM 697 C C . ASP A 1 95 ? 4.256 -10.601 -8.077 1.00 86.06 95 ASP A C 1
ATOM 699 O O . ASP A 1 95 ? 3.908 -11.398 -7.201 1.00 86.06 95 ASP A O 1
ATOM 703 N N . PHE A 1 96 ? 4.083 -9.287 -7.933 1.00 87.75 96 PHE A N 1
ATOM 704 C CA . PHE A 1 96 ? 3.419 -8.709 -6.774 1.00 87.75 96 PHE A CA 1
ATOM 705 C C . PHE A 1 96 ? 1.948 -9.124 -6.699 1.00 87.75 96 PHE A C 1
ATOM 707 O O . PHE A 1 96 ? 1.478 -9.524 -5.633 1.00 87.75 96 PHE A O 1
ATOM 714 N N . LEU A 1 97 ? 1.234 -9.106 -7.827 1.00 86.00 97 LEU A N 1
ATOM 715 C CA . LEU A 1 97 ? -0.142 -9.586 -7.908 1.00 86.00 97 LEU A CA 1
ATOM 716 C C . LEU A 1 97 ? -0.250 -11.074 -7.529 1.00 86.00 97 LEU A C 1
ATOM 718 O O . LEU A 1 97 ? -1.139 -11.460 -6.768 1.00 86.00 97 LEU A O 1
ATOM 722 N N . ALA A 1 98 ? 0.675 -11.911 -8.003 1.00 85.12 98 ALA A N 1
ATOM 723 C CA . ALA A 1 98 ? 0.724 -13.324 -7.643 1.00 85.12 98 ALA A CA 1
ATOM 724 C C . ALA A 1 98 ? 0.964 -13.523 -6.136 1.00 85.12 98 ALA A C 1
ATOM 726 O O . ALA A 1 98 ? 0.305 -14.357 -5.511 1.00 85.12 98 ALA A O 1
ATOM 727 N N . LYS A 1 99 ? 1.857 -12.733 -5.522 1.00 84.50 99 LYS A N 1
ATOM 728 C CA . LYS A 1 99 ? 2.088 -12.747 -4.066 1.00 84.50 99 LYS A CA 1
ATOM 729 C C . LYS A 1 99 ? 0.853 -12.302 -3.280 1.00 84.50 99 LYS A C 1
ATOM 731 O O . LYS A 1 99 ? 0.488 -12.979 -2.323 1.00 84.50 99 LYS A O 1
ATOM 736 N N . LEU A 1 100 ? 0.190 -11.222 -3.706 1.00 85.75 100 LEU A N 1
ATOM 737 C CA . LEU A 1 100 ? -1.066 -10.739 -3.116 1.00 85.75 100 LEU A CA 1
ATOM 738 C C . LEU A 1 100 ? -2.131 -11.835 -3.082 1.00 85.75 100 LEU A C 1
ATOM 740 O O . LEU A 1 100 ? -2.700 -12.098 -2.027 1.00 85.75 100 LEU A O 1
ATOM 744 N N . ASN A 1 101 ? -2.354 -12.502 -4.214 1.00 82.06 101 ASN A N 1
ATOM 745 C CA . ASN A 1 101 ? -3.413 -13.500 -4.346 1.00 82.06 101 ASN A CA 1
ATOM 746 C C . ASN A 1 101 ? -3.085 -14.835 -3.650 1.00 82.06 101 ASN A C 1
ATOM 748 O O . ASN A 1 101 ? -3.998 -15.577 -3.300 1.00 82.06 101 ASN A O 1
ATOM 752 N N . SER A 1 102 ? -1.802 -15.170 -3.469 1.00 82.44 102 SER A N 1
ATOM 753 C CA . SER A 1 102 ? -1.380 -16.458 -2.890 1.00 82.44 102 SER A CA 1
ATOM 754 C C . SER A 1 102 ? -1.092 -16.404 -1.390 1.00 82.44 102 SER A C 1
ATOM 756 O O . SER A 1 102 ? -1.352 -17.380 -0.687 1.00 82.44 102 SER A O 1
ATOM 758 N N . ASN A 1 103 ? -0.543 -15.297 -0.883 1.00 80.81 103 ASN A N 1
ATOM 759 C CA . ASN A 1 103 ? -0.171 -15.163 0.523 1.00 80.81 103 ASN A CA 1
ATOM 760 C C . ASN A 1 103 ? -0.192 -13.692 0.986 1.00 80.81 103 ASN A C 1
ATOM 762 O O . ASN A 1 103 ? 0.868 -13.080 1.170 1.00 80.81 103 ASN A O 1
ATOM 766 N N . PRO A 1 104 ? -1.380 -13.120 1.242 1.00 76.19 104 PRO A N 1
ATOM 767 C CA . PRO A 1 104 ? -1.498 -11.739 1.703 1.00 76.19 104 PRO A CA 1
ATOM 768 C C . PRO A 1 104 ? -0.858 -11.506 3.076 1.00 76.19 104 PRO A C 1
ATOM 770 O O . PRO A 1 104 ? -0.341 -10.423 3.333 1.00 76.19 104 PRO A O 1
ATOM 773 N N . VAL A 1 105 ? -0.810 -12.520 3.946 1.00 78.31 105 VAL A N 1
ATOM 774 C CA . VAL A 1 105 ? -0.138 -12.427 5.256 1.00 78.31 105 VAL A CA 1
ATOM 775 C C . VAL A 1 105 ? 1.363 -12.187 5.096 1.00 78.31 105 VAL A C 1
ATOM 777 O O . VAL A 1 105 ? 1.947 -11.410 5.853 1.00 78.31 105 VAL A O 1
ATOM 780 N N . GLY A 1 106 ? 1.980 -12.799 4.083 1.00 77.88 106 GLY A N 1
ATOM 781 C CA . GLY A 1 106 ? 3.400 -12.635 3.776 1.00 77.88 106 GLY A CA 1
ATOM 782 C C . GLY A 1 106 ? 3.797 -11.207 3.395 1.00 77.88 106 GLY A C 1
ATOM 783 O O . GLY A 1 106 ? 4.944 -10.830 3.597 1.00 77.88 106 GLY A O 1
ATOM 784 N N . ILE A 1 107 ? 2.863 -10.384 2.909 1.00 80.94 107 ILE A N 1
ATOM 785 C CA . ILE A 1 107 ? 3.128 -8.970 2.586 1.00 80.94 107 ILE A CA 1
ATOM 786 C C . ILE A 1 107 ? 3.393 -8.158 3.852 1.00 80.94 107 ILE A C 1
ATOM 788 O O . ILE A 1 107 ? 4.224 -7.254 3.860 1.00 80.94 107 ILE A O 1
ATOM 792 N N . PHE A 1 108 ? 2.712 -8.508 4.940 1.00 80.56 108 PHE A N 1
ATOM 793 C CA . PHE A 1 108 ? 2.777 -7.780 6.201 1.00 80.56 108 PHE A CA 1
ATOM 794 C C . PHE A 1 108 ? 3.707 -8.444 7.217 1.00 80.56 108 PHE A C 1
ATOM 796 O O . PHE A 1 108 ? 3.770 -7.996 8.359 1.00 80.56 108 PHE A O 1
ATOM 803 N N . SER A 1 109 ? 4.467 -9.475 6.825 1.00 75.06 109 SER A N 1
ATOM 804 C CA . SER A 1 109 ? 5.362 -10.204 7.734 1.00 75.06 109 SER A CA 1
ATOM 805 C C . SER A 1 109 ? 6.462 -9.331 8.340 1.00 75.06 109 SER A C 1
ATOM 807 O O . SER A 1 109 ? 6.986 -9.652 9.402 1.00 75.06 109 SER A O 1
ATOM 809 N N . SER A 1 110 ? 6.810 -8.226 7.678 1.00 69.50 110 SER A N 1
ATOM 810 C CA . SER A 1 110 ? 7.768 -7.231 8.165 1.00 69.50 110 SER A CA 1
ATOM 811 C C . SER A 1 110 ? 7.176 -6.255 9.189 1.00 69.50 110 SER A C 1
ATOM 813 O O . SER A 1 110 ? 7.934 -5.565 9.865 1.00 69.50 110 SER A O 1
ATOM 815 N N . SER A 1 111 ? 5.847 -6.201 9.340 1.00 73.19 111 SER A N 1
ATOM 816 C CA . SER A 1 111 ? 5.159 -5.300 10.266 1.00 73.19 111 SER A CA 1
ATOM 817 C C . SER A 1 111 ? 4.417 -6.087 11.344 1.00 73.19 111 SER A C 1
ATOM 819 O O . SER A 1 111 ? 3.265 -6.496 11.186 1.00 73.19 111 SER A O 1
ATOM 821 N N . SER A 1 112 ? 5.062 -6.251 12.499 1.00 70.75 112 SER A N 1
ATOM 822 C CA . SER A 1 112 ? 4.451 -6.855 13.692 1.00 70.75 112 SER A CA 1
ATOM 823 C C . SER A 1 112 ? 3.159 -6.141 14.116 1.00 70.75 112 SER A C 1
ATOM 825 O O . SER A 1 112 ? 2.209 -6.793 14.550 1.00 70.75 112 SER A O 1
ATOM 827 N N . ALA A 1 113 ? 3.086 -4.822 13.906 1.00 69.69 113 ALA A N 1
ATOM 828 C CA . ALA A 1 113 ? 1.907 -4.002 14.172 1.00 69.69 113 ALA A CA 1
ATOM 829 C C . ALA A 1 113 ? 0.712 -4.308 13.253 1.00 69.69 113 ALA A C 1
ATOM 831 O O . ALA A 1 113 ? -0.423 -4.047 13.646 1.00 69.69 113 ALA A O 1
ATOM 832 N N . LEU A 1 114 ? 0.934 -4.861 12.057 1.00 71.12 114 LEU A N 1
ATOM 833 C CA . LEU A 1 114 ? -0.132 -5.239 11.121 1.00 71.12 114 LEU A CA 1
ATOM 834 C C . LEU A 1 114 ? -0.481 -6.729 11.193 1.00 71.12 114 LEU A C 1
ATOM 836 O O . LEU A 1 114 ? -1.636 -7.097 10.983 1.00 71.12 114 LEU A O 1
ATOM 840 N N . LEU A 1 115 ? 0.476 -7.586 11.566 1.00 70.25 115 LEU A N 1
ATOM 841 C CA . LEU A 1 115 ? 0.248 -9.026 11.743 1.00 70.25 115 LEU A CA 1
ATOM 842 C C . LEU A 1 115 ? -0.796 -9.347 12.817 1.00 70.25 115 LEU A C 1
ATOM 844 O O . LEU A 1 115 ? -1.556 -10.306 12.669 1.00 70.25 115 LEU A O 1
ATOM 848 N N . GLN A 1 116 ? -0.890 -8.522 13.863 1.00 72.50 116 GLN A N 1
ATOM 849 C CA . GLN A 1 116 ? -1.929 -8.661 14.890 1.00 72.50 116 GLN A CA 1
ATOM 850 C C . GLN A 1 116 ? -3.356 -8.515 14.328 1.00 72.50 116 GLN A C 1
ATOM 852 O O . GLN A 1 116 ? -4.301 -9.027 14.924 1.00 72.50 116 GLN A O 1
ATOM 857 N N . TYR A 1 117 ? -3.518 -7.883 13.160 1.00 73.38 117 TYR A N 1
ATOM 858 C CA . TYR A 1 117 ? -4.818 -7.621 12.543 1.00 73.38 117 TYR A CA 1
ATOM 859 C C . TYR A 1 117 ? -5.246 -8.648 11.490 1.00 73.38 117 TYR A C 1
ATOM 861 O O . TYR A 1 117 ? -6.334 -8.509 10.930 1.00 73.38 117 TYR A O 1
ATOM 869 N N . LYS A 1 118 ? -4.438 -9.698 11.268 1.00 68.12 118 LYS A N 1
ATOM 870 C CA . LYS A 1 118 ? -4.732 -10.850 10.394 1.00 68.12 118 LYS A CA 1
ATOM 871 C C . LYS A 1 118 ? -5.310 -10.429 9.026 1.00 68.12 118 LYS A C 1
ATOM 873 O O . LYS A 1 118 ? -6.526 -10.494 8.841 1.00 68.12 118 LYS A O 1
ATOM 878 N N . PRO A 1 119 ? -4.471 -10.002 8.069 1.00 70.12 119 PRO A N 1
ATOM 879 C CA . PRO A 1 119 ? -4.900 -9.797 6.686 1.00 70.12 119 PRO A CA 1
ATOM 880 C C . PRO A 1 119 ? -5.226 -11.162 6.061 1.00 70.12 119 PRO A C 1
ATOM 882 O O . PRO A 1 119 ? -4.314 -11.942 5.799 1.00 70.12 119 PRO A O 1
ATOM 885 N N . ILE A 1 120 ? -6.508 -11.502 5.901 1.00 64.62 120 ILE A N 1
ATOM 886 C CA . ILE A 1 120 ? -6.908 -12.882 5.544 1.00 64.62 120 ILE A CA 1
ATOM 887 C C . ILE A 1 120 ? -7.244 -13.053 4.064 1.00 64.62 120 ILE A C 1
ATOM 889 O O . ILE A 1 120 ? -7.118 -14.149 3.528 1.00 64.62 120 ILE A O 1
ATOM 893 N N . GLU A 1 121 ? -7.656 -11.983 3.394 1.00 62.44 121 GLU A N 1
ATOM 894 C CA . GLU A 1 121 ? -8.062 -12.027 1.991 1.00 62.44 121 GLU A CA 1
ATOM 895 C C . GLU A 1 121 ? -7.491 -10.797 1.292 1.00 62.44 121 GLU A C 1
ATOM 897 O O . GLU A 1 121 ? -7.654 -9.678 1.783 1.00 62.44 121 GLU A O 1
ATOM 902 N N . ALA A 1 122 ? -6.810 -11.003 0.166 1.00 62.00 122 A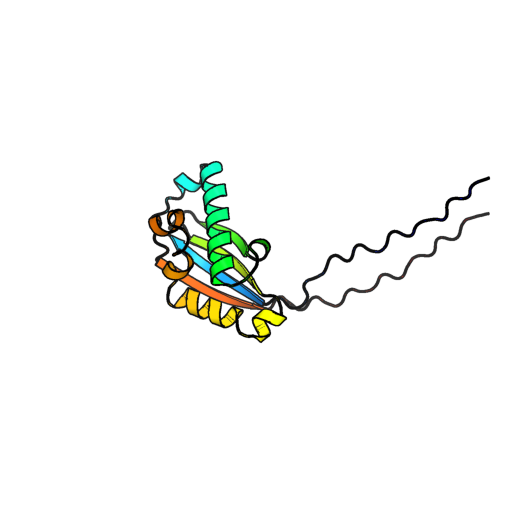LA A N 1
ATOM 903 C CA . ALA A 1 122 ? -6.455 -9.931 -0.746 1.00 62.00 122 ALA A CA 1
ATOM 904 C C . ALA A 1 122 ? -6.887 -10.310 -2.156 1.00 62.00 122 ALA A C 1
ATOM 906 O O . ALA A 1 122 ? -6.582 -11.403 -2.630 1.00 62.00 122 ALA A O 1
ATOM 907 N N . PHE A 1 123 ? -7.570 -9.389 -2.821 1.00 67.31 123 PHE A N 1
ATOM 908 C CA . PHE A 1 123 ? -7.863 -9.491 -4.242 1.00 67.31 123 PHE A CA 1
ATOM 909 C C . PHE A 1 123 ? -7.131 -8.372 -4.951 1.00 67.31 123 PHE A C 1
ATOM 911 O O . PHE A 1 123 ? -7.342 -7.206 -4.625 1.00 67.31 123 PHE A O 1
ATOM 918 N N . GLY A 1 124 ? -6.259 -8.726 -5.891 1.00 61.00 124 GLY A N 1
ATOM 919 C CA . GLY A 1 124 ? -5.584 -7.763 -6.747 1.00 61.00 124 GLY A CA 1
ATOM 920 C C . GLY A 1 124 ? -6.062 -7.841 -8.194 1.00 61.00 124 GLY A C 1
ATOM 921 O O . GLY A 1 124 ? -6.400 -8.916 -8.690 1.00 61.00 124 GLY A O 1
ATOM 922 N N . PHE A 1 125 ? -6.033 -6.718 -8.902 1.00 68.69 125 PHE A N 1
ATOM 923 C CA . PHE A 1 125 ? -6.123 -6.681 -10.359 1.00 68.69 125 PHE A CA 1
ATOM 924 C C . PHE A 1 125 ? -5.202 -5.597 -10.920 1.00 68.69 125 PHE A C 1
ATOM 926 O O . PHE A 1 125 ? -4.960 -4.567 -10.287 1.00 68.69 125 PHE A O 1
ATOM 933 N N . THR A 1 126 ? -4.664 -5.834 -12.114 1.00 61.72 126 THR A N 1
ATOM 934 C CA . THR A 1 126 ? -3.871 -4.837 -12.839 1.00 61.72 126 THR A CA 1
ATOM 935 C C . THR A 1 126 ? -4.781 -3.864 -13.570 1.00 61.72 126 THR A C 1
ATOM 937 O O . THR A 1 126 ? -5.737 -4.275 -14.229 1.00 61.72 126 THR A O 1
ATOM 940 N N . THR A 1 127 ? -4.439 -2.583 -13.530 1.00 56.09 127 THR A N 1
ATOM 941 C CA . THR A 1 127 ? -4.977 -1.570 -14.432 1.00 56.09 127 THR A CA 1
ATOM 942 C C . THR A 1 127 ? -3.809 -0.915 -15.157 1.00 56.09 127 THR A C 1
ATOM 944 O O . THR A 1 127 ? -2.802 -0.535 -14.554 1.00 56.09 127 THR A O 1
ATOM 947 N N . THR A 1 128 ? -3.914 -0.812 -16.476 1.00 48.88 128 THR A N 1
ATOM 948 C CA . THR A 1 128 ? -3.088 0.107 -17.251 1.00 48.88 128 THR A CA 1
ATOM 949 C C . THR A 1 128 ? -3.732 1.482 -17.145 1.00 48.88 128 THR A C 1
ATOM 951 O O . THR A 1 128 ? -4.936 1.630 -17.376 1.00 48.88 128 THR A O 1
ATOM 954 N N . ALA A 1 129 ? -2.962 2.496 -16.745 1.00 46.88 129 ALA A N 1
ATOM 955 C CA . ALA A 1 129 ? -3.445 3.868 -16.827 1.00 46.88 129 ALA A CA 1
ATOM 956 C C . ALA A 1 129 ? -3.870 4.158 -18.283 1.00 46.88 129 ALA A C 1
ATOM 958 O O . ALA A 1 129 ? -3.201 3.687 -19.208 1.00 46.88 129 ALA A O 1
ATOM 959 N N . PRO A 1 130 ? -4.967 4.900 -18.526 1.00 34.94 130 PRO A N 1
ATOM 960 C CA . PRO A 1 130 ? -5.265 5.360 -19.875 1.00 34.94 130 PRO A CA 1
ATOM 961 C C . PRO A 1 130 ? -4.060 6.158 -20.373 1.00 34.94 130 PRO A C 1
ATOM 963 O O . PRO A 1 130 ? -3.594 7.057 -19.670 1.00 34.94 130 PRO A O 1
ATOM 966 N N . THR A 1 131 ? -3.546 5.803 -21.554 1.00 35.78 131 THR A N 1
ATOM 967 C CA . THR A 1 131 ? -2.428 6.491 -22.204 1.00 35.78 131 THR A CA 1
ATOM 968 C C . THR A 1 131 ? -2.703 7.988 -22.141 1.00 35.78 131 THR A C 1
ATOM 970 O O . THR A 1 131 ? -3.720 8.455 -22.663 1.00 35.78 131 THR A O 1
ATOM 973 N N . ALA A 1 132 ? -1.850 8.741 -21.446 1.00 41.81 132 ALA A N 1
ATOM 974 C CA . ALA A 1 132 ? -1.975 10.186 -21.429 1.00 41.81 132 ALA A CA 1
ATOM 975 C C . ALA A 1 132 ? -1.887 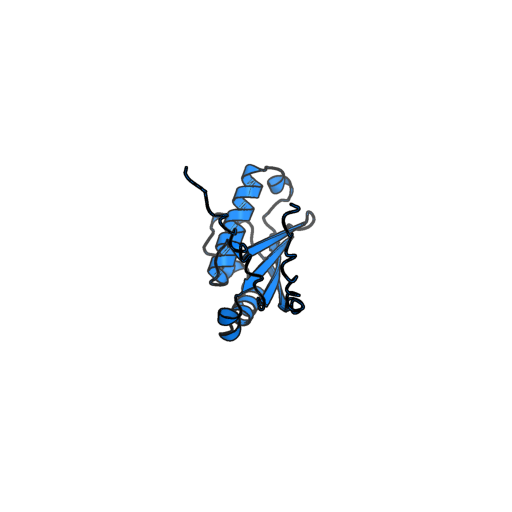10.657 -22.885 1.00 41.81 132 ALA A C 1
ATOM 977 O O . ALA A 1 132 ? -0.870 10.445 -23.548 1.00 41.81 132 ALA A O 1
ATOM 978 N N . VAL A 1 133 ? -2.967 11.247 -23.406 1.00 38.25 133 VAL A N 1
ATOM 979 C CA . VAL 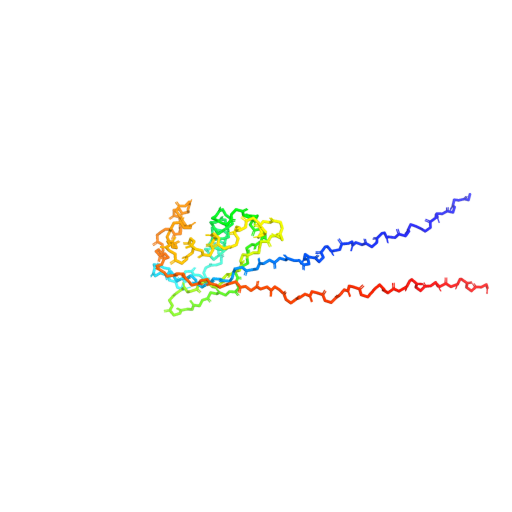A 1 133 ? -2.916 11.961 -24.685 1.00 38.25 133 VAL A CA 1
ATOM 980 C C . VAL A 1 133 ? -1.740 12.933 -24.618 1.00 38.25 133 VAL A C 1
ATOM 982 O O . VAL A 1 133 ? -1.590 13.653 -23.628 1.00 38.25 133 VAL A O 1
ATOM 985 N N . SER A 1 134 ? -0.859 12.871 -25.619 1.00 37.12 134 SER A N 1
ATOM 986 C CA . SER A 1 134 ? 0.402 13.616 -25.649 1.00 37.12 134 SER A CA 1
ATOM 987 C C . SER A 1 134 ? 0.195 15.082 -25.251 1.00 37.12 134 SER A C 1
ATOM 989 O O . SER A 1 134 ? -0.805 15.677 -25.660 1.00 37.12 134 SER A O 1
ATOM 991 N N . PRO A 1 135 ? 1.113 15.695 -24.481 1.00 42.75 135 PRO A N 1
ATOM 992 C CA . PRO A 1 135 ? 0.976 17.095 -24.116 1.00 42.75 135 PRO A CA 1
ATOM 993 C C . PRO A 1 135 ? 0.959 17.945 -25.390 1.00 42.75 135 PRO A C 1
ATOM 995 O O . PRO A 1 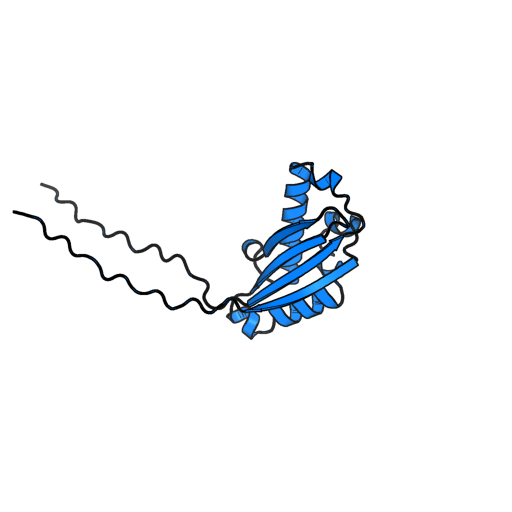135 ? 1.944 18.003 -26.123 1.00 42.75 135 PRO A O 1
ATOM 998 N N . THR A 1 136 ? -0.164 18.610 -25.664 1.00 45.75 136 THR A N 1
ATOM 999 C CA . THR A 1 136 ? -0.211 19.675 -26.666 1.00 45.75 136 THR A CA 1
ATOM 1000 C C . THR A 1 136 ? 0.697 20.792 -26.170 1.00 45.75 136 THR A C 1
ATOM 1002 O O . THR A 1 136 ? 0.359 21.494 -25.217 1.00 45.75 136 THR A O 1
ATOM 1005 N N . THR A 1 137 ? 1.868 20.948 -26.785 1.00 44.56 137 THR A N 1
ATOM 1006 C CA . THR A 1 137 ? 2.749 22.090 -26.544 1.00 44.56 137 THR A CA 1
ATOM 1007 C C . THR A 1 137 ? 1.975 23.367 -26.860 1.00 44.56 137 THR A C 1
ATOM 1009 O O . THR A 1 137 ? 1.717 23.670 -28.025 1.00 44.56 137 THR A O 1
ATOM 1012 N N . ALA A 1 138 ? 1.584 24.123 -25.834 1.00 46.75 138 ALA A N 1
ATOM 1013 C CA . ALA A 1 138 ? 1.125 25.488 -26.037 1.00 46.75 138 ALA A CA 1
ATOM 1014 C C . ALA A 1 138 ? 2.320 26.307 -26.549 1.00 46.75 138 ALA A C 1
ATOM 1016 O O . ALA A 1 138 ? 3.354 26.388 -25.884 1.00 46.75 138 ALA A O 1
ATOM 1017 N N . ALA A 1 139 ? 2.205 26.860 -27.757 1.00 41.44 139 ALA A N 1
ATOM 1018 C CA . ALA A 1 139 ? 3.236 27.715 -28.331 1.00 41.44 139 ALA A CA 1
ATOM 1019 C C . ALA A 1 139 ? 3.424 28.981 -27.466 1.00 41.44 139 ALA A C 1
ATOM 1021 O O . ALA A 1 139 ? 2.438 29.508 -26.945 1.00 41.44 139 ALA A O 1
ATOM 1022 N N . PRO A 1 140 ? 4.657 29.491 -27.303 1.00 44.84 140 PRO A N 1
ATOM 1023 C CA . PRO A 1 140 ? 4.902 30.690 -26.511 1.00 44.84 140 PRO A CA 1
ATOM 1024 C C . PRO A 1 140 ? 4.254 31.920 -27.164 1.00 44.84 140 PRO A C 1
ATOM 1026 O O . PRO A 1 140 ? 4.596 32.302 -28.284 1.00 44.84 140 PRO A O 1
ATOM 1029 N N . THR A 1 141 ? 3.337 32.573 -26.448 1.00 51.41 141 THR A N 1
ATOM 1030 C CA . THR A 1 141 ? 2.791 33.875 -26.849 1.00 51.41 141 THR A CA 1
ATOM 1031 C C . THR A 1 141 ? 3.880 34.933 -26.689 1.00 51.41 141 THR A C 1
ATOM 1033 O O . THR A 1 141 ? 4.285 35.262 -25.574 1.00 51.41 141 THR A O 1
ATOM 1036 N N . THR A 1 142 ? 4.370 35.473 -27.804 1.00 47.62 142 THR A N 1
ATOM 1037 C CA . THR A 1 142 ? 5.308 36.601 -27.785 1.00 47.62 142 THR A CA 1
ATOM 1038 C C . THR A 1 142 ? 4.506 37.873 -27.521 1.00 47.62 142 THR A C 1
ATOM 1040 O O . THR A 1 142 ? 3.710 38.282 -28.362 1.00 47.62 142 THR A O 1
ATOM 1043 N N . VAL A 1 143 ? 4.679 38.495 -26.354 1.00 46.88 143 VAL A N 1
ATOM 1044 C CA . VAL A 1 143 ? 4.158 39.846 -26.104 1.00 46.88 143 VAL A CA 1
ATOM 1045 C C . VAL A 1 143 ? 5.177 40.866 -26.608 1.00 46.88 143 VAL A C 1
ATOM 1047 O O . VAL A 1 143 ? 6.293 40.948 -26.099 1.00 46.88 143 VAL A O 1
ATOM 1050 N N . SER A 1 144 ? 4.818 41.618 -27.648 1.00 43.81 144 SER A N 1
ATOM 1051 C CA . SER A 1 144 ? 5.621 42.750 -28.117 1.00 43.81 144 SER A CA 1
ATOM 1052 C C . SER A 1 144 ? 5.510 43.916 -27.125 1.00 43.81 144 SER A C 1
ATOM 1054 O O . SER A 1 144 ? 4.395 44.233 -26.709 1.00 43.81 144 SER A O 1
ATOM 1056 N N . PRO A 1 145 ? 6.616 44.581 -26.747 1.00 44.44 145 PRO A N 1
ATOM 1057 C CA . PRO A 1 145 ? 6.537 45.815 -25.978 1.00 44.44 145 PRO A CA 1
ATOM 1058 C C . PRO A 1 145 ? 6.007 46.948 -26.866 1.00 44.44 145 PRO A C 1
ATOM 1060 O O . PRO A 1 145 ? 6.528 47.192 -27.955 1.00 44.44 145 PRO A O 1
ATOM 1063 N N . THR A 1 146 ? 4.962 47.629 -26.402 1.00 47.84 146 THR A N 1
ATOM 1064 C CA . THR A 1 146 ? 4.430 48.845 -27.024 1.00 47.84 146 THR A CA 1
ATOM 1065 C C . THR A 1 146 ? 5.407 49.999 -26.785 1.00 47.84 146 THR A C 1
ATOM 1067 O O . THR A 1 146 ? 5.810 50.229 -25.644 1.00 47.84 146 THR A O 1
ATOM 1070 N N . THR A 1 147 ? 5.807 50.683 -27.858 1.00 54.47 147 THR A N 1
ATOM 1071 C CA . THR A 1 147 ? 6.564 51.950 -27.834 1.00 54.47 147 THR A CA 1
ATOM 1072 C C . THR A 1 147 ? 5.727 53.111 -27.331 1.00 54.47 147 THR A C 1
ATOM 1074 O O . THR A 1 147 ? 4.530 53.141 -27.701 1.00 54.47 147 THR A O 1
#